Protein AF-A0A9D5QP94-F1 (afdb_monomer)

Radius of gyration: 26.59 Å; Cα contacts (8 Å, |Δi|>4): 94; chains: 1; bounding box: 48×65×77 Å

Secondary structure (DSSP, 8-state):
-----TTHHHHHHHHHHHTTSS-------HHHHHHHHHHHHHHHSTT--HHHHHHHHHHH-HHHHHHHH-S-HHHHHHHHHHHTTSEEE-TTT--EEEHHHHHHHHHH-HHHHHHHHHHHHHHHHHHHHHHHHHHHHHHTT-

Nearest PDB structures (foldseek):
  8pdl-assembly1_A  TM=3.817E-01  e=3.755E+00  Human metapneumovirus CAN97-83
  6r9d-assembly1_B  TM=4.292E-01  e=5.032E+00  Euprosthenops australis

pLDDT: mean 85.74, std 18.52, range [38.12, 98.31]

Structure (mmCIF, N/CA/C/O backbone):
data_AF-A0A9D5QP94-F1
#
_entry.id   AF-A0A9D5QP94-F1
#
loop_
_atom_site.group_PDB
_atom_site.id
_atom_site.type_symbol
_atom_site.label_atom_id
_atom_site.label_alt_id
_atom_site.label_comp_id
_atom_site.label_asym_id
_atom_site.label_entity_id
_atom_site.label_seq_id
_atom_site.pdbx_PDB_ins_code
_atom_site.Cartn_x
_atom_site.Cartn_y
_atom_s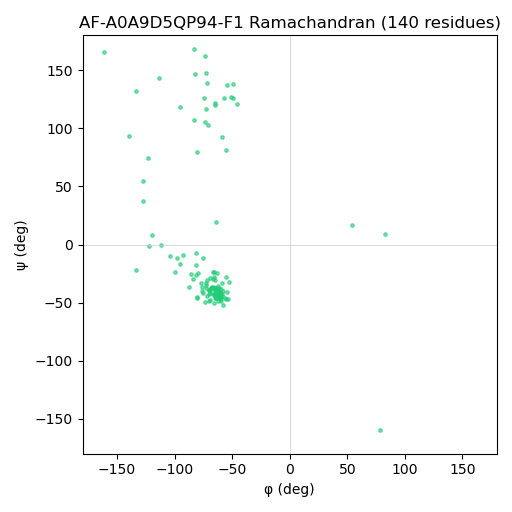ite.Cartn_z
_atom_site.occupancy
_atom_site.B_iso_or_equiv
_atom_site.auth_seq_id
_atom_site.auth_comp_id
_atom_site.auth_asym_id
_atom_site.auth_atom_id
_atom_site.pdbx_PDB_model_num
ATOM 1 N N . MET A 1 1 ? 28.518 31.228 60.395 1.00 38.12 1 MET A N 1
ATOM 2 C CA . MET A 1 1 ? 28.738 29.820 59.999 1.00 38.12 1 MET A CA 1
ATOM 3 C C . MET A 1 1 ? 27.391 29.233 59.613 1.00 38.12 1 MET A C 1
ATOM 5 O O . MET A 1 1 ? 26.636 28.846 60.497 1.00 38.12 1 MET A O 1
ATOM 9 N N . ALA A 1 2 ? 27.045 29.272 58.325 1.00 43.41 2 ALA A N 1
ATOM 10 C CA . ALA A 1 2 ? 25.837 28.619 57.833 1.00 43.41 2 ALA A CA 1
ATOM 11 C C . ALA A 1 2 ? 26.093 27.108 57.840 1.00 43.41 2 ALA A C 1
ATOM 13 O O . ALA A 1 2 ? 27.034 26.630 57.207 1.00 43.41 2 ALA A O 1
ATOM 14 N N . LYS A 1 3 ? 25.328 26.386 58.658 1.00 42.00 3 LYS A N 1
ATOM 15 C CA . LYS A 1 3 ? 25.376 24.930 58.736 1.00 42.00 3 LYS A CA 1
ATOM 16 C C . LYS A 1 3 ? 24.697 24.405 57.476 1.00 42.00 3 LYS A C 1
ATOM 18 O O . LYS A 1 3 ? 23.481 24.495 57.377 1.00 42.00 3 LYS A O 1
ATOM 23 N N . TYR A 1 4 ? 25.473 23.902 56.523 1.00 40.53 4 TYR A N 1
ATOM 24 C CA . TYR A 1 4 ? 24.923 23.058 55.471 1.00 40.53 4 TYR A CA 1
ATOM 25 C C . TYR A 1 4 ? 24.549 21.732 56.123 1.00 40.53 4 TYR A C 1
ATOM 27 O O . TYR A 1 4 ? 25.411 20.942 56.509 1.00 40.53 4 TYR A O 1
ATOM 35 N N . THR A 1 5 ? 23.256 21.550 56.357 1.00 46.00 5 THR A N 1
ATOM 36 C CA . THR A 1 5 ? 22.670 20.283 56.773 1.00 46.00 5 THR A CA 1
ATOM 37 C C . THR A 1 5 ? 22.853 19.287 55.639 1.00 46.00 5 THR A C 1
ATOM 39 O O . THR A 1 5 ? 22.374 19.499 54.530 1.00 46.00 5 THR A O 1
ATOM 42 N N . THR A 1 6 ? 23.526 18.177 55.927 1.00 50.97 6 THR A N 1
ATOM 43 C CA . THR A 1 6 ? 23.792 17.036 55.035 1.00 50.97 6 THR A CA 1
ATOM 44 C C . THR A 1 6 ? 22.520 16.286 54.585 1.00 50.97 6 THR A C 1
ATOM 46 O O . THR A 1 6 ? 22.603 15.130 54.191 1.00 50.97 6 THR A O 1
ATOM 49 N N . GLY A 1 7 ? 21.345 16.920 54.678 1.00 49.78 7 GLY A N 1
ATOM 50 C CA . GLY A 1 7 ? 20.044 16.400 54.255 1.00 49.78 7 GLY A CA 1
ATOM 51 C C . GLY A 1 7 ? 19.579 16.910 52.886 1.00 49.78 7 GLY A C 1
ATOM 52 O O . GLY A 1 7 ? 18.848 16.197 52.219 1.00 49.78 7 GLY A O 1
ATOM 53 N N . ASP A 1 8 ? 20.058 18.066 52.409 1.00 52.78 8 ASP A N 1
ATOM 54 C CA . ASP A 1 8 ? 19.530 18.675 51.168 1.00 52.78 8 ASP A CA 1
ATOM 55 C C . ASP A 1 8 ? 20.111 18.091 49.870 1.00 52.78 8 ASP A C 1
ATOM 57 O O . ASP A 1 8 ? 19.544 18.275 48.794 1.00 52.78 8 ASP A O 1
ATOM 61 N N . LEU A 1 9 ? 21.243 17.381 49.938 1.00 48.38 9 LEU A N 1
ATOM 62 C CA . LEU A 1 9 ? 21.879 16.804 48.744 1.00 48.38 9 LEU A CA 1
ATOM 63 C C . LEU A 1 9 ? 21.211 15.500 48.289 1.00 48.38 9 LEU A C 1
ATOM 65 O O . LEU A 1 9 ? 21.291 15.151 47.116 1.00 48.38 9 LEU A O 1
ATOM 69 N N . CYS A 1 10 ? 20.549 14.778 49.198 1.00 49.72 10 CYS A N 1
ATOM 70 C CA . CYS A 1 10 ? 19.849 13.539 48.856 1.00 49.72 10 CYS A CA 1
ATOM 71 C C . CYS A 1 10 ? 18.508 13.827 48.162 1.00 49.72 10 CYS A C 1
ATOM 73 O O . CYS A 1 10 ? 18.120 13.100 47.250 1.00 49.72 10 CYS A O 1
ATOM 75 N N . ASP A 1 11 ? 17.844 14.920 48.540 1.00 50.56 11 ASP A N 1
ATOM 76 C CA . ASP A 1 11 ? 16.564 15.317 47.950 1.00 50.56 11 ASP A CA 1
ATOM 77 C C . ASP A 1 11 ? 16.748 15.933 46.555 1.00 50.56 11 ASP A C 1
ATOM 79 O O . ASP A 1 11 ? 15.989 15.621 45.638 1.00 50.56 11 ASP A O 1
ATOM 83 N N . THR A 1 12 ? 17.820 16.705 46.337 1.00 50.44 12 THR A N 1
ATOM 84 C CA . THR A 1 12 ? 18.144 17.242 45.001 1.00 50.44 12 THR A CA 1
ATOM 85 C C . THR A 1 12 ? 18.677 16.181 44.037 1.00 50.44 12 THR A C 1
ATOM 87 O O . THR A 1 12 ? 18.353 16.229 42.852 1.00 50.44 12 THR A O 1
ATOM 90 N N . LEU A 1 13 ? 19.437 15.184 44.509 1.00 49.31 13 LEU A N 1
ATOM 91 C CA . LEU A 1 13 ? 19.878 14.071 43.654 1.00 49.31 13 LEU A CA 1
ATOM 92 C C . LEU A 1 13 ? 18.732 13.116 43.286 1.00 49.31 13 LEU A C 1
ATOM 94 O O . LEU A 1 13 ? 18.741 12.568 42.187 1.00 49.31 13 LEU A O 1
ATOM 98 N N . ASN A 1 14 ? 17.729 12.955 44.156 1.00 50.41 14 ASN A N 1
ATOM 99 C CA . ASN A 1 14 ? 16.519 12.206 43.815 1.00 50.41 14 ASN A CA 1
ATOM 100 C C . ASN A 1 14 ? 15.611 12.974 42.844 1.00 50.41 14 ASN A C 1
ATOM 102 O O . ASN A 1 14 ? 15.006 12.343 41.986 1.00 50.41 14 ASN A O 1
ATOM 106 N N . GLN A 1 15 ? 15.544 14.307 42.906 1.00 49.88 15 GLN A N 1
ATOM 107 C CA . GLN A 1 15 ? 14.785 15.093 41.921 1.00 49.88 15 GLN A CA 1
ATOM 108 C C . GLN A 1 15 ? 15.423 15.082 40.530 1.00 49.88 15 GLN A C 1
ATOM 110 O O . GLN A 1 15 ? 14.718 14.893 39.548 1.00 49.88 15 GLN A O 1
ATOM 115 N N . ILE A 1 16 ? 16.755 15.152 40.436 1.00 50.50 16 ILE A N 1
ATOM 116 C CA . ILE A 1 16 ? 17.452 15.056 39.140 1.00 50.50 16 ILE A CA 1
ATOM 117 C C . ILE A 1 16 ? 17.301 13.652 38.512 1.00 50.50 16 ILE A C 1
ATOM 119 O O . ILE A 1 16 ? 17.402 13.512 37.296 1.00 50.50 16 ILE A O 1
ATOM 123 N N . ASN A 1 17 ? 17.038 12.611 39.313 1.00 49.91 17 ASN A N 1
ATOM 124 C CA . ASN A 1 17 ? 16.916 11.232 38.830 1.00 49.91 17 ASN A CA 1
ATOM 125 C C . ASN A 1 17 ? 15.470 10.779 38.544 1.00 49.91 17 ASN A C 1
ATOM 127 O O . ASN A 1 17 ? 15.289 9.783 37.853 1.00 49.91 17 ASN A O 1
ATOM 131 N N . TYR A 1 18 ? 14.442 11.480 39.037 1.00 48.69 18 TYR A N 1
ATOM 132 C CA . TYR A 1 18 ? 13.048 11.177 38.674 1.00 48.69 18 TYR A CA 1
ATOM 133 C C . TYR A 1 18 ? 12.620 11.843 37.363 1.00 48.69 18 TYR A C 1
ATOM 135 O O . TYR A 1 18 ? 11.847 11.247 36.621 1.00 48.69 18 TYR A O 1
ATOM 143 N N . ASP A 1 19 ? 13.193 13.000 37.024 1.00 49.41 19 ASP A N 1
ATOM 144 C CA . ASP A 1 19 ? 12.939 13.665 35.737 1.00 49.41 19 ASP A CA 1
ATOM 145 C C . ASP A 1 19 ? 13.677 12.984 34.563 1.00 49.41 19 ASP A C 1
ATOM 147 O O . ASP A 1 19 ? 13.393 13.262 33.404 1.00 49.41 19 ASP A O 1
ATOM 151 N N . ASN A 1 20 ? 14.609 12.065 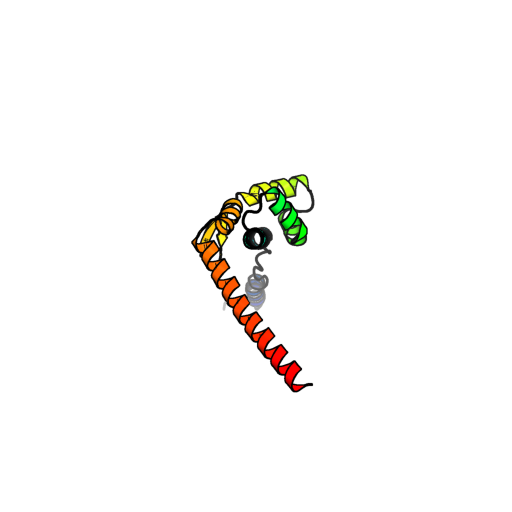34.854 1.00 49.62 20 ASN A N 1
ATOM 152 C CA . ASN A 1 20 ? 15.444 11.365 33.868 1.00 49.62 20 ASN A CA 1
ATOM 153 C C . ASN A 1 20 ? 15.257 9.826 33.874 1.00 49.62 20 ASN A C 1
ATOM 155 O O . ASN A 1 20 ? 16.015 9.114 33.214 1.00 49.62 20 ASN A O 1
ATOM 159 N N . TRP A 1 21 ? 14.265 9.308 34.615 1.00 50.34 21 TRP A N 1
ATOM 160 C CA . TRP A 1 21 ? 13.884 7.880 34.693 1.00 50.34 21 TRP A CA 1
ATOM 161 C C . TRP A 1 21 ? 12.383 7.686 34.429 1.00 50.34 21 TRP A C 1
ATOM 163 O O . TRP A 1 21 ? 11.700 6.865 35.025 1.00 50.34 21 TRP A O 1
ATOM 173 N N . PHE A 1 22 ? 11.846 8.456 33.507 1.00 45.53 22 PHE A N 1
ATOM 174 C CA . PHE A 1 22 ? 10.909 7.949 32.521 1.00 45.53 22 PHE A CA 1
ATOM 175 C C . PHE A 1 22 ? 11.361 8.680 31.275 1.00 45.53 22 PHE A C 1
ATOM 177 O O . PHE A 1 22 ? 11.010 9.836 31.068 1.00 45.53 22 PHE A O 1
ATOM 184 N N . GLY A 1 23 ? 12.242 8.045 30.495 1.00 46.94 23 GLY A N 1
ATOM 185 C CA . GLY A 1 23 ? 12.299 8.422 29.094 1.00 46.94 23 GLY A CA 1
ATOM 186 C C . GLY A 1 23 ? 10.856 8.395 28.617 1.00 46.94 23 GLY A C 1
ATOM 187 O O . GLY A 1 23 ? 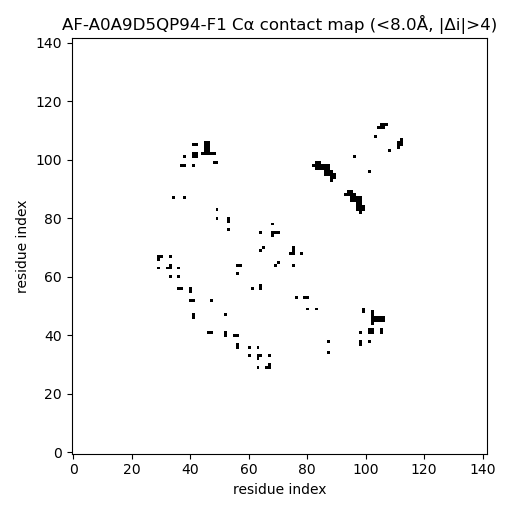10.153 7.420 28.891 1.00 46.94 23 GLY A O 1
ATOM 188 N N . GLU A 1 24 ? 10.394 9.493 28.036 1.00 52.91 24 GLU A N 1
ATOM 189 C CA . GLU A 1 24 ? 9.201 9.501 27.209 1.00 52.91 24 GLU A CA 1
ATOM 190 C C . GLU A 1 24 ? 9.440 8.452 26.108 1.00 52.91 24 GLU A C 1
ATOM 192 O O . GLU A 1 24 ? 9.899 8.759 25.013 1.00 52.91 24 GLU A O 1
ATOM 197 N N . GLU A 1 25 ? 9.222 7.170 26.411 1.00 52.28 25 GLU A N 1
ATOM 198 C CA . GLU A 1 25 ? 8.692 6.249 25.422 1.00 52.28 25 GLU A CA 1
ATOM 199 C C . GLU A 1 25 ? 7.363 6.896 25.059 1.00 52.28 25 GLU A C 1
ATOM 201 O O . GLU A 1 25 ? 6.378 6.764 25.790 1.00 52.28 25 GLU A O 1
ATOM 206 N N . GLU A 1 26 ? 7.385 7.730 24.014 1.00 55.34 26 GLU A N 1
ATOM 207 C CA . GLU A 1 26 ? 6.164 8.185 23.374 1.00 55.34 26 GLU A CA 1
ATOM 208 C C . GLU A 1 26 ? 5.306 6.937 23.199 1.00 55.34 26 GLU A C 1
ATOM 210 O O . GLU A 1 26 ? 5.763 5.932 22.646 1.00 55.34 26 GLU A O 1
ATOM 215 N N . ALA A 1 27 ? 4.113 6.952 23.797 1.00 57.94 27 ALA A N 1
ATOM 216 C CA . ALA A 1 27 ? 3.193 5.839 23.665 1.00 57.94 27 ALA A CA 1
ATOM 217 C 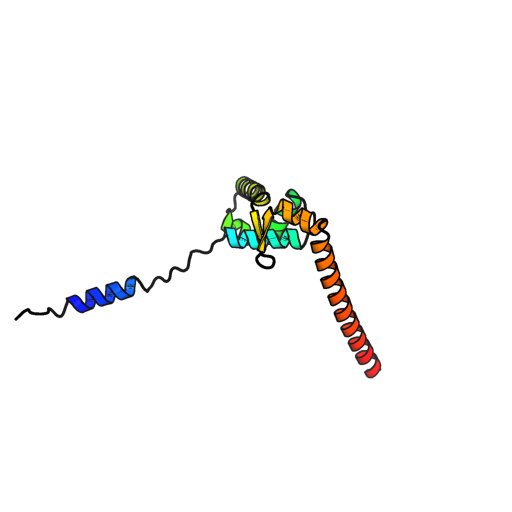C . ALA A 1 27 ? 3.077 5.493 22.168 1.00 57.94 27 ALA A C 1
ATOM 219 O O . ALA A 1 27 ? 3.028 6.428 21.363 1.00 57.94 27 ALA A O 1
ATOM 220 N N . PRO A 1 28 ? 3.061 4.202 21.790 1.00 68.19 28 PRO A N 1
ATOM 221 C CA . PRO A 1 28 ? 3.012 3.817 20.387 1.00 68.19 28 PRO A CA 1
ATOM 222 C C . PRO A 1 28 ? 1.874 4.552 19.679 1.00 68.19 28 PRO A C 1
ATOM 224 O O . PRO A 1 28 ? 0.731 4.530 20.149 1.00 68.19 28 PRO A O 1
ATOM 227 N N . ASP A 1 29 ? 2.182 5.224 18.570 1.00 88.69 29 ASP A N 1
ATOM 228 C CA . ASP A 1 29 ? 1.157 5.852 17.744 1.00 88.69 29 ASP A CA 1
ATOM 229 C C . ASP A 1 29 ? 0.517 4.779 16.859 1.00 88.69 29 ASP A C 1
ATOM 231 O O . ASP A 1 29 ? 0.851 4.602 15.685 1.00 88.69 29 ASP A O 1
ATOM 235 N N . PHE A 1 30 ? -0.405 4.025 17.464 1.00 92.44 30 PHE A N 1
ATOM 236 C CA . PHE A 1 30 ? -1.117 2.924 16.814 1.00 92.44 30 PHE A CA 1
ATOM 237 C C . PHE A 1 30 ? -1.825 3.360 15.520 1.00 92.44 30 PHE A C 1
ATOM 239 O O . PHE A 1 30 ? -1.995 2.557 14.602 1.00 92.44 30 PHE A O 1
ATOM 246 N N . VAL A 1 31 ? -2.220 4.635 15.409 1.00 92.69 31 VAL A N 1
ATOM 247 C CA . VAL A 1 31 ? -2.872 5.165 14.204 1.00 92.69 31 VAL A CA 1
ATOM 248 C C . VAL A 1 31 ? -1.856 5.385 13.084 1.00 92.69 31 VAL A C 1
ATOM 250 O O . VAL A 1 31 ? -2.159 5.086 11.928 1.00 92.69 31 VAL A O 1
ATOM 253 N N . GLU A 1 32 ? -0.655 5.876 13.387 1.00 92.94 32 GLU A N 1
ATOM 254 C CA . GLU A 1 32 ? 0.409 6.015 12.384 1.00 92.94 32 GLU A CA 1
ATOM 255 C C . GLU A 1 32 ? 0.935 4.655 11.899 1.00 92.94 32 GLU A C 1
ATOM 257 O O . GLU A 1 32 ? 1.151 4.470 10.697 1.00 92.94 32 GLU A O 1
ATOM 262 N N . GLU A 1 33 ? 1.045 3.663 12.787 1.00 95.06 33 GLU A N 1
ATOM 263 C CA . GLU A 1 33 ? 1.359 2.280 12.397 1.00 95.06 33 GLU A CA 1
ATOM 264 C C . GLU A 1 33 ? 0.283 1.696 11.469 1.00 95.06 33 GLU A C 1
ATOM 266 O O . GLU A 1 33 ? 0.595 1.131 10.411 1.00 95.06 33 GLU A O 1
ATOM 271 N N . LEU A 1 34 ? -0.997 1.908 11.799 1.00 96.69 34 LEU A N 1
ATOM 272 C CA . LEU A 1 34 ? -2.108 1.506 10.942 1.00 96.69 34 LEU A CA 1
ATOM 273 C C . LEU A 1 34 ? -2.065 2.219 9.584 1.00 96.69 34 LEU A C 1
ATOM 275 O O . LEU A 1 34 ? -2.301 1.578 8.560 1.00 96.69 34 LEU A O 1
ATOM 279 N N . LYS A 1 35 ? -1.733 3.515 9.535 1.00 96.88 35 LYS A N 1
ATOM 280 C CA . LYS A 1 35 ? -1.597 4.272 8.277 1.00 96.88 35 LYS A CA 1
ATOM 281 C C . LYS A 1 35 ? -0.509 3.701 7.370 1.00 96.88 35 LYS A C 1
ATOM 283 O O . LYS A 1 35 ? -0.719 3.605 6.160 1.00 96.88 35 LYS A O 1
ATOM 288 N N . ALA A 1 36 ? 0.625 3.283 7.930 1.00 96.44 36 ALA A N 1
ATOM 289 C CA . ALA A 1 36 ? 1.672 2.614 7.160 1.00 96.44 36 ALA A CA 1
ATOM 290 C C . ALA A 1 36 ? 1.179 1.275 6.574 1.00 96.44 36 ALA A C 1
ATOM 292 O O . ALA A 1 36 ? 1.416 0.982 5.399 1.00 96.44 36 ALA A O 1
ATOM 293 N N . CYS A 1 37 ? 0.426 0.492 7.352 1.00 97.00 37 CYS A N 1
ATOM 294 C CA . CYS A 1 37 ? -0.191 -0.755 6.886 1.00 97.00 37 CYS A CA 1
ATOM 295 C C . CYS A 1 37 ? -1.235 -0.508 5.784 1.00 97.00 37 CYS A C 1
ATOM 297 O O . CYS A 1 37 ? -1.203 -1.133 4.723 1.00 97.00 37 CYS A O 1
ATOM 299 N N . ALA A 1 38 ? -2.106 0.476 5.990 1.00 97.25 38 ALA A N 1
ATOM 300 C CA . ALA A 1 38 ? -3.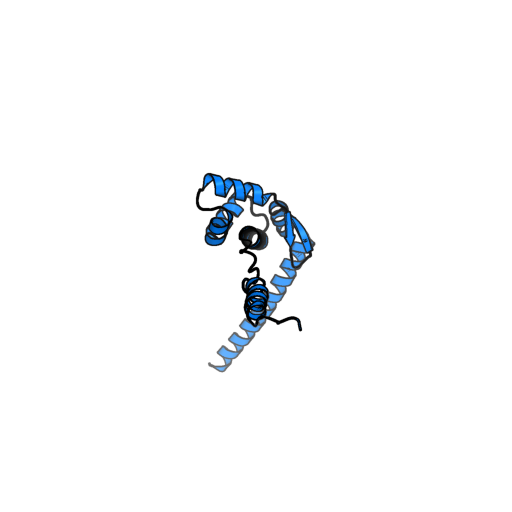080 0.966 5.023 1.00 97.25 38 ALA A CA 1
ATOM 301 C C . ALA A 1 38 ? -2.439 1.378 3.687 1.00 97.25 38 ALA A C 1
ATOM 303 O O . ALA A 1 38 ? -2.981 1.076 2.616 1.00 97.25 38 ALA A O 1
ATOM 304 N N . PHE A 1 39 ? -1.278 2.038 3.742 1.00 97.50 39 PHE A N 1
ATOM 305 C CA . PHE A 1 39 ? -0.5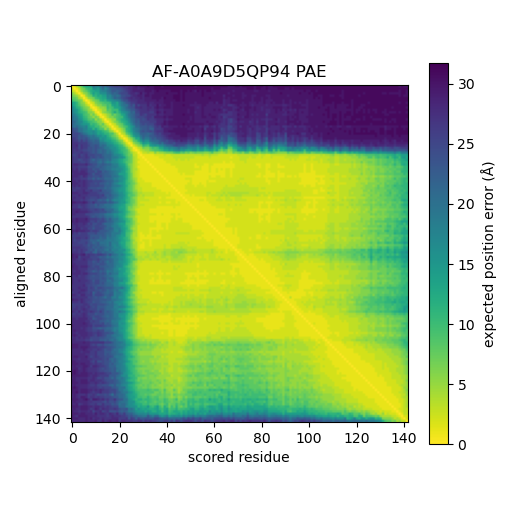33 2.457 2.557 1.00 97.50 39 PHE A CA 1
ATOM 306 C C . PHE A 1 39 ? 0.048 1.262 1.792 1.00 97.50 39 PHE A C 1
ATOM 308 O O . PHE A 1 39 ? 0.029 1.240 0.559 1.00 97.50 39 PHE A O 1
ATOM 315 N N . ASN A 1 40 ? 0.506 0.226 2.500 1.00 96.62 40 ASN A N 1
ATOM 316 C CA . ASN A 1 40 ? 0.976 -1.001 1.860 1.00 96.62 40 ASN A CA 1
ATOM 317 C C . ASN A 1 40 ? -0.126 -1.675 1.037 1.00 96.62 40 ASN A C 1
ATOM 319 O O . ASN A 1 40 ? 0.137 -2.051 -0.105 1.00 96.62 40 ASN A O 1
ATOM 323 N N . ILE A 1 41 ? -1.364 -1.737 1.543 1.00 97.69 41 ILE A N 1
ATOM 324 C CA . ILE A 1 41 ? -2.475 -2.351 0.801 1.00 97.69 41 ILE A CA 1
ATOM 325 C C . ILE A 1 41 ? -2.722 -1.650 -0.540 1.00 97.69 41 ILE A C 1
ATOM 327 O O . ILE A 1 41 ? -2.839 -2.331 -1.558 1.00 97.69 41 ILE A O 1
ATOM 331 N N . VAL A 1 42 ? -2.763 -0.311 -0.582 1.00 96.81 42 VAL A N 1
ATOM 332 C CA . VAL A 1 42 ? -2.984 0.421 -1.849 1.00 96.81 42 VAL A CA 1
ATOM 333 C C . VAL A 1 42 ? -1.800 0.313 -2.812 1.00 96.81 42 VAL A C 1
ATOM 335 O O . VAL A 1 42 ? -1.993 0.351 -4.026 1.00 96.81 42 VAL A O 1
ATOM 338 N N . ARG A 1 43 ? -0.578 0.158 -2.289 1.00 93.81 43 ARG A N 1
ATOM 339 C CA . ARG A 1 43 ? 0.636 -0.044 -3.091 1.00 93.81 43 ARG A CA 1
ATOM 340 C C . ARG A 1 43 ? 0.685 -1.440 -3.713 1.00 93.81 43 ARG A C 1
ATOM 342 O O . ARG A 1 43 ? 1.149 -1.588 -4.841 1.00 93.81 43 ARG A O 1
ATOM 349 N N . GLU A 1 44 ? 0.219 -2.451 -2.986 1.00 93.81 44 GLU A N 1
ATOM 350 C CA . GLU A 1 44 ? 0.178 -3.849 -3.434 1.00 93.81 44 GLU A CA 1
ATOM 351 C C . GLU A 1 44 ? -1.031 -4.157 -4.322 1.00 93.81 44 GLU A C 1
ATOM 353 O O . GLU A 1 44 ? -0.949 -5.033 -5.183 1.00 93.81 44 GLU A O 1
ATOM 358 N N . ASN A 1 45 ? -2.120 -3.401 -4.166 1.00 95.56 45 ASN A N 1
ATOM 359 C CA . ASN A 1 45 ? -3.363 -3.576 -4.912 1.00 95.56 45 ASN A CA 1
ATOM 360 C C . ASN A 1 45 ? -3.746 -2.273 -5.643 1.00 95.56 45 ASN A C 1
ATOM 362 O O . ASN A 1 45 ? -4.666 -1.567 -5.217 1.00 95.56 45 ASN A O 1
ATOM 366 N N . PRO A 1 46 ? -3.057 -1.917 -6.746 1.00 94.50 46 PRO A N 1
ATOM 367 C CA . PRO A 1 46 ? -3.379 -0.717 -7.507 1.00 94.50 46 PRO A CA 1
ATOM 368 C C . PRO A 1 46 ? -4.835 -0.707 -7.987 1.00 94.50 46 PRO A C 1
ATOM 370 O O . PRO A 1 46 ? -5.275 -1.623 -8.682 1.00 94.50 46 PRO A O 1
ATOM 373 N N . GLY A 1 47 ? -5.569 0.359 -7.667 1.00 95.25 47 GLY A N 1
ATOM 374 C CA . GLY A 1 47 ? -6.956 0.542 -8.096 1.00 95.25 47 GLY A CA 1
ATOM 375 C C . GLY A 1 47 ? -7.993 -0.166 -7.225 1.00 95.25 47 GLY A C 1
ATOM 376 O O . GLY A 1 47 ? -9.163 -0.179 -7.606 1.00 95.25 47 GLY A O 1
ATOM 377 N N . ILE A 1 48 ? -7.584 -0.718 -6.077 1.00 97.81 48 ILE A N 1
ATOM 378 C CA . ILE A 1 48 ? -8.486 -1.280 -5.068 1.00 97.81 48 ILE A CA 1
ATOM 379 C C . ILE A 1 48 ? -9.541 -0.255 -4.635 1.00 97.81 48 ILE A C 1
ATOM 381 O O . ILE A 1 48 ? -9.236 0.934 -4.446 1.00 97.81 48 ILE A O 1
ATOM 385 N N . ASP A 1 49 ? -10.785 -0.707 -4.498 1.00 97.56 49 ASP A N 1
ATOM 386 C CA . ASP A 1 49 ? -11.864 0.132 -3.991 1.00 97.56 49 ASP A CA 1
ATOM 387 C C . ASP A 1 49 ? -11.879 0.175 -2.458 1.00 97.56 49 ASP A C 1
ATOM 389 O O . ASP A 1 49 ? -11.202 -0.594 -1.781 1.00 97.56 49 ASP A O 1
ATOM 393 N N . ARG A 1 50 ? -12.660 1.097 -1.887 1.00 97.62 50 ARG A N 1
ATOM 394 C CA . ARG A 1 50 ? -12.715 1.280 -0.432 1.00 97.62 50 ARG A CA 1
ATOM 395 C C . ARG A 1 50 ? -13.146 0.013 0.309 1.00 97.62 50 ARG A C 1
ATOM 397 O O . ARG A 1 50 ? -12.617 -0.257 1.379 1.00 97.62 50 ARG A O 1
ATOM 404 N N . SER A 1 51 ? -14.148 -0.709 -0.194 1.00 97.12 51 SER A N 1
ATOM 405 C CA . SER A 1 51 ? -14.693 -1.870 0.519 1.00 97.12 51 SER A CA 1
ATOM 406 C C . SER A 1 51 ? -13.676 -3.001 0.535 1.00 97.12 51 SER A C 1
ATOM 408 O O . SER A 1 51 ? -13.395 -3.550 1.594 1.00 97.12 51 SER A O 1
ATOM 410 N N . GLU A 1 52 ? -13.090 -3.291 -0.625 1.00 97.75 52 GLU A N 1
ATOM 411 C CA . GLU A 1 52 ? -12.040 -4.298 -0.765 1.00 97.75 52 GLU A CA 1
ATOM 412 C C . GLU A 1 52 ? -10.801 -3.920 0.051 1.00 97.75 52 GLU A C 1
ATOM 414 O O . GLU A 1 52 ? -10.206 -4.776 0.699 1.00 97.75 52 GLU A O 1
ATOM 419 N N . TRP A 1 53 ? -10.436 -2.635 0.081 1.00 98.31 53 TRP A N 1
ATOM 420 C CA . TRP A 1 53 ? -9.315 -2.142 0.879 1.00 98.31 53 TRP A CA 1
ATOM 421 C C . TRP A 1 53 ? -9.552 -2.304 2.384 1.00 98.31 53 TRP A C 1
ATOM 423 O O . TRP A 1 53 ? -8.642 -2.740 3.084 1.00 98.31 53 TRP A O 1
ATOM 433 N N . ILE A 1 54 ? -10.763 -2.021 2.884 1.00 97.50 54 ILE A N 1
ATOM 434 C CA . ILE A 1 54 ? -11.120 -2.259 4.294 1.00 97.50 54 ILE A CA 1
ATOM 435 C C . ILE A 1 54 ? -11.031 -3.752 4.621 1.00 97.50 54 ILE A C 1
ATOM 437 O O . ILE A 1 54 ? -10.418 -4.125 5.623 1.00 97.50 54 ILE A O 1
ATOM 441 N N . ASP A 1 55 ? -11.625 -4.600 3.780 1.00 97.31 55 ASP A N 1
ATOM 442 C CA . ASP A 1 55 ? -11.625 -6.049 3.986 1.00 97.31 55 ASP A CA 1
ATOM 443 C C . ASP A 1 55 ? -10.192 -6.598 4.010 1.00 97.31 55 ASP A C 1
ATOM 445 O O . ASP A 1 55 ? -9.837 -7.399 4.878 1.00 97.31 55 ASP A O 1
ATOM 449 N N . GLU A 1 56 ? -9.344 -6.124 3.099 1.00 97.81 56 GLU A N 1
ATOM 450 C CA . GLU A 1 56 ? -7.954 -6.544 2.996 1.00 97.81 56 GLU A CA 1
ATO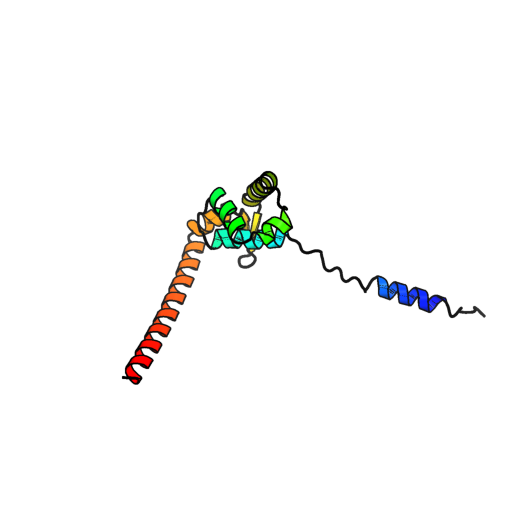M 451 C C . GLU A 1 56 ? -7.098 -6.039 4.162 1.00 97.81 56 GLU A C 1
ATOM 453 O O . GLU A 1 56 ? -6.284 -6.795 4.697 1.00 97.81 56 GLU A O 1
ATOM 458 N N . LEU A 1 57 ? -7.318 -4.803 4.613 1.00 97.12 57 LEU A N 1
ATOM 459 C CA . LEU A 1 57 ? -6.638 -4.229 5.771 1.00 97.12 57 LEU A CA 1
ATOM 460 C C . LEU A 1 57 ? -6.975 -5.002 7.054 1.00 97.12 57 LEU A C 1
ATOM 462 O O . LEU A 1 57 ? -6.069 -5.375 7.793 1.00 97.12 57 LEU A O 1
ATOM 466 N N . ILE A 1 58 ? -8.249 -5.345 7.276 1.00 96.38 58 ILE A N 1
ATOM 467 C CA . ILE A 1 58 ? -8.670 -6.188 8.410 1.00 96.38 58 ILE A CA 1
ATOM 468 C C . ILE A 1 58 ? -8.093 -7.605 8.288 1.00 96.38 58 ILE A C 1
ATOM 470 O O . ILE A 1 58 ? -7.725 -8.219 9.290 1.00 96.38 58 ILE A O 1
ATOM 474 N N . ARG A 1 59 ? -8.014 -8.152 7.070 1.00 96.88 59 ARG A N 1
ATOM 475 C CA . ARG A 1 59 ? -7.505 -9.508 6.828 1.00 96.88 59 ARG A CA 1
ATOM 476 C C . ARG A 1 59 ? -5.997 -9.615 7.054 1.00 96.88 59 ARG A C 1
ATOM 478 O O . ARG A 1 59 ? -5.547 -10.630 7.587 1.00 96.88 59 ARG A O 1
ATOM 485 N N . GLN A 1 60 ? -5.227 -8.633 6.592 1.00 97.44 60 GLN A N 1
ATOM 486 C CA . GLN A 1 60 ? -3.764 -8.650 6.650 1.00 97.44 60 GLN A CA 1
ATOM 487 C C . GLN A 1 60 ? -3.207 -8.076 7.957 1.00 97.44 60 GLN A C 1
ATOM 489 O O . GLN A 1 60 ? -2.229 -8.615 8.471 1.00 97.44 60 GLN A O 1
ATOM 494 N N . TYR A 1 61 ? -3.850 -7.042 8.505 1.00 96.81 61 TYR A N 1
ATOM 495 C CA . TYR A 1 61 ? -3.379 -6.277 9.665 1.00 96.81 61 TYR A CA 1
ATOM 496 C C . TYR A 1 61 ? -4.450 -6.180 10.771 1.00 96.81 61 TYR A C 1
ATOM 498 O O . TYR A 1 61 ? -4.836 -5.085 11.191 1.00 96.81 61 TYR A O 1
ATOM 506 N N . PRO A 1 62 ? -4.997 -7.318 11.249 1.00 96.00 62 PRO A N 1
ATOM 507 C CA . PRO A 1 62 ? -6.066 -7.302 12.245 1.00 96.00 62 PRO A CA 1
ATOM 508 C C . PRO A 1 62 ? -5.618 -6.723 13.592 1.00 96.00 62 PRO A C 1
ATOM 510 O O . PRO A 1 62 ? -6.441 -6.153 14.303 1.00 96.00 62 PRO A O 1
ATOM 513 N N . THR A 1 63 ? -4.344 -6.882 13.958 1.00 96.25 63 THR A N 1
ATOM 514 C CA . THR A 1 63 ? -3.805 -6.408 15.240 1.00 96.25 63 THR A CA 1
ATOM 515 C C . THR A 1 63 ? -3.746 -4.887 15.256 1.00 96.25 63 THR A C 1
A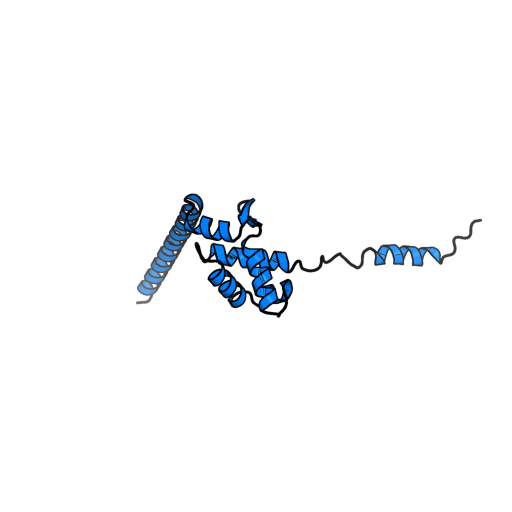TOM 517 O O . THR A 1 63 ? -4.287 -4.268 16.160 1.00 96.25 63 THR A O 1
ATOM 520 N N . GLU A 1 64 ? -3.203 -4.290 14.200 1.00 97.31 64 GLU A N 1
ATOM 521 C CA . GLU A 1 64 ? -3.038 -2.846 14.042 1.00 97.31 64 GLU A CA 1
ATOM 522 C C . GLU A 1 64 ? -4.399 -2.138 13.986 1.00 97.31 64 GLU A C 1
ATOM 524 O O . GLU A 1 64 ? -4.590 -1.085 14.591 1.00 97.31 64 GLU A O 1
ATOM 529 N N . VAL A 1 65 ? -5.387 -2.749 13.319 1.00 95.31 65 VAL A N 1
ATOM 530 C CA . VAL A 1 65 ? -6.769 -2.245 13.313 1.00 95.31 65 VAL A CA 1
ATOM 531 C C . VAL A 1 65 ? -7.369 -2.257 14.721 1.00 95.31 65 VAL A C 1
ATOM 533 O O . VAL A 1 65 ? -8.025 -1.292 15.119 1.00 95.31 65 VAL A O 1
ATOM 536 N N . VAL A 1 66 ? -7.160 -3.335 15.481 1.00 95.12 66 VAL A N 1
ATOM 537 C CA . VAL A 1 66 ? -7.692 -3.464 16.845 1.00 95.12 66 VAL A CA 1
ATOM 538 C C . VAL A 1 66 ? -6.987 -2.528 17.820 1.00 95.12 66 VAL A C 1
ATOM 540 O O . VAL A 1 66 ? -7.655 -1.938 18.668 1.00 95.12 66 VAL A O 1
ATOM 543 N N . ASP A 1 67 ? -5.678 -2.359 17.691 1.00 94.56 67 ASP A N 1
ATOM 544 C CA . ASP A 1 67 ? -4.898 -1.470 18.547 1.00 94.56 67 ASP A CA 1
ATOM 545 C C . ASP A 1 67 ? -5.277 0.002 18.312 1.00 94.56 67 ASP A C 1
ATOM 547 O O . ASP A 1 67 ? -5.383 0.772 19.267 1.00 94.56 67 ASP A O 1
ATOM 551 N N . ALA A 1 68 ? -5.578 0.383 17.064 1.00 93.94 68 ALA A N 1
ATOM 552 C CA . ALA A 1 68 ? -5.988 1.744 16.719 1.00 93.94 68 ALA A CA 1
ATOM 553 C C . ALA A 1 68 ? -7.471 2.049 17.012 1.00 93.94 68 ALA A C 1
ATOM 555 O O . ALA A 1 68 ? -7.787 3.113 17.548 1.00 93.94 68 ALA A O 1
ATOM 556 N N . TYR A 1 69 ? -8.397 1.151 16.649 1.00 93.56 69 TYR A N 1
ATOM 557 C CA . TYR A 1 69 ? -9.846 1.429 16.647 1.00 93.56 69 TYR A CA 1
ATOM 558 C C . TYR A 1 69 ? -10.681 0.483 17.520 1.00 93.56 69 TYR A C 1
ATOM 560 O O . TYR A 1 69 ? -11.896 0.653 17.648 1.00 93.56 69 TYR A O 1
ATOM 568 N N . GLY A 1 70 ? -10.055 -0.502 18.161 1.00 92.62 70 GLY A N 1
ATOM 569 C CA . GLY A 1 70 ? -10.733 -1.476 19.004 1.00 92.62 70 GLY A CA 1
ATOM 570 C C . GLY A 1 70 ? -11.431 -2.584 18.213 1.00 92.62 70 GLY A C 1
ATOM 571 O O . GLY A 1 70 ? -11.111 -2.892 17.072 1.00 92.62 70 GLY A O 1
ATOM 572 N N . THR A 1 71 ? -12.394 -3.246 18.855 1.00 93.94 71 THR A N 1
ATOM 573 C CA . THR A 1 71 ? -12.999 -4.492 18.342 1.00 93.94 71 THR A CA 1
ATOM 574 C C . THR A 1 71 ? -14.454 -4.347 17.904 1.00 93.94 71 THR A C 1
ATOM 576 O O . THR A 1 71 ? -15.058 -5.331 17.480 1.00 93.94 71 THR A O 1
ATOM 579 N N . ASN A 1 72 ? -15.043 -3.152 18.015 1.00 95.31 72 ASN A N 1
ATOM 580 C CA . ASN A 1 72 ? -16.452 -2.923 17.707 1.00 95.31 72 ASN A CA 1
ATOM 581 C C . ASN A 1 72 ? -16.658 -2.713 16.192 1.00 95.31 72 ASN A C 1
ATOM 583 O O . ASN A 1 72 ? -16.316 -1.644 15.685 1.00 95.31 72 ASN A O 1
ATOM 587 N N . PRO A 1 73 ? -17.239 -3.673 15.444 1.00 92.56 73 PRO A N 1
ATOM 588 C CA . PRO A 1 73 ? -17.178 -3.642 13.982 1.00 92.56 73 PRO A CA 1
ATOM 589 C C . PRO A 1 73 ? -17.818 -2.409 13.317 1.00 92.56 73 PRO A C 1
ATOM 591 O O . PRO A 1 73 ? -17.210 -1.876 12.393 1.00 92.56 73 PRO A O 1
ATOM 594 N N . PRO A 1 74 ? -18.996 -1.903 13.746 1.00 93.88 74 PRO A N 1
ATOM 595 C CA . PRO A 1 74 ? -19.573 -0.687 13.171 1.00 93.88 74 PRO A CA 1
ATOM 596 C C . PRO A 1 74 ? -18.713 0.565 13.370 1.00 93.88 74 PRO A C 1
ATOM 598 O O . PRO A 1 74 ? -18.683 1.421 12.490 1.00 93.88 74 PRO A O 1
ATOM 601 N N . GLU A 1 75 ? -18.031 0.679 14.513 1.00 94.25 75 GLU A N 1
ATOM 602 C CA . GLU A 1 75 ? -17.140 1.807 14.805 1.00 94.25 75 GLU A CA 1
ATOM 603 C C . GLU A 1 75 ? -15.855 1.680 13.991 1.00 94.25 75 GLU A C 1
ATOM 605 O O . GLU A 1 75 ? -15.524 2.597 13.249 1.00 94.25 75 GLU A O 1
ATOM 610 N N . VAL A 1 76 ? -15.217 0.506 14.014 1.00 95.00 76 VAL A N 1
ATOM 611 C CA . VAL A 1 76 ? -14.018 0.213 13.214 1.00 95.00 76 VAL A CA 1
ATOM 612 C C . VAL A 1 76 ? -14.271 0.472 11.727 1.00 95.00 76 VAL A C 1
ATOM 614 O O . VAL A 1 76 ? -13.489 1.158 11.079 1.00 95.00 76 VAL A O 1
ATOM 617 N N . PHE A 1 77 ? -15.387 -0.011 11.175 1.00 94.25 77 PHE A N 1
ATOM 618 C CA . PHE A 1 77 ? -15.705 0.193 9.760 1.00 94.25 77 PHE A CA 1
ATOM 619 C C . PHE A 1 77 ? -15.908 1.674 9.410 1.00 94.25 77 PHE A C 1
ATOM 621 O O . PHE A 1 77 ? -15.518 2.117 8.326 1.00 94.25 77 PHE A O 1
ATOM 628 N N . LYS A 1 78 ? -16.523 2.445 10.315 1.00 95.81 78 LYS A N 1
ATOM 629 C CA . LYS A 1 78 ? -16.690 3.887 10.145 1.00 95.81 78 LYS A CA 1
ATOM 630 C C . LYS A 1 78 ? -15.332 4.593 10.166 1.00 95.81 78 LYS A C 1
ATOM 632 O O . LYS A 1 78 ? -15.050 5.335 9.234 1.00 95.81 78 LYS A O 1
ATOM 637 N N . GLU A 1 79 ? -14.494 4.334 11.167 1.00 96.88 79 GLU A N 1
ATOM 638 C CA . GLU A 1 79 ? -13.174 4.968 11.284 1.00 96.88 79 GLU A CA 1
ATOM 639 C C . GLU A 1 79 ? -12.256 4.592 10.111 1.00 96.88 79 GLU A C 1
ATOM 641 O O . GLU A 1 79 ? -11.582 5.455 9.563 1.00 96.88 79 GLU A O 1
ATOM 646 N N . LEU A 1 80 ? -12.300 3.345 9.627 1.00 96.69 80 LEU A N 1
ATOM 647 C CA . LEU A 1 80 ? -11.578 2.940 8.414 1.00 96.69 80 LEU A CA 1
ATOM 648 C C . LEU A 1 80 ? -12.134 3.608 7.147 1.00 96.69 80 LEU A C 1
ATOM 650 O O . LEU A 1 80 ? -11.376 3.972 6.249 1.00 96.69 80 LEU A O 1
ATOM 654 N N . SER A 1 81 ? -13.452 3.802 7.064 1.00 96.75 81 SER A N 1
ATOM 655 C CA . SER A 1 81 ? -14.058 4.550 5.956 1.00 96.75 81 SER A CA 1
ATOM 656 C C . SER A 1 81 ? -13.640 6.019 5.962 1.00 96.75 81 SER A C 1
ATOM 658 O O . SER A 1 81 ? -13.441 6.583 4.888 1.00 96.75 81 SER A O 1
ATOM 660 N N . ASP A 1 82 ? -13.505 6.620 7.145 1.00 97.06 82 ASP A N 1
ATOM 661 C CA . ASP A 1 82 ? -12.997 7.980 7.320 1.00 97.06 82 ASP A CA 1
ATOM 662 C C . ASP A 1 82 ? -11.488 8.027 6.977 1.00 97.06 82 ASP A C 1
ATOM 664 O O . ASP A 1 82 ? -11.052 8.913 6.239 1.00 97.06 82 ASP A O 1
ATOM 668 N N . LEU A 1 83 ? -10.709 7.020 7.405 1.00 96.94 83 LEU A N 1
ATOM 669 C CA . LEU A 1 83 ? -9.279 6.866 7.106 1.00 96.94 83 LEU A CA 1
ATOM 670 C C . LEU A 1 83 ? -9.000 6.813 5.603 1.00 96.94 83 LEU A C 1
ATOM 672 O O . LEU A 1 83 ? -8.044 7.431 5.154 1.00 96.94 83 LEU A O 1
ATOM 676 N N . TRP A 1 84 ? -9.835 6.133 4.815 1.00 98.06 84 TRP A N 1
ATOM 677 C CA . TRP A 1 84 ? -9.682 6.031 3.356 1.00 98.06 84 TRP A CA 1
ATOM 678 C C . TRP A 1 84 ? -9.547 7.391 2.645 1.00 98.06 84 TRP A C 1
ATOM 680 O O . TRP A 1 84 ? -8.842 7.519 1.638 1.00 98.06 84 TRP A O 1
ATOM 690 N N . GLU A 1 85 ? -10.207 8.415 3.185 1.00 97.69 85 GLU A N 1
ATOM 691 C CA . GLU A 1 85 ? -10.186 9.779 2.654 1.00 97.69 85 GLU A CA 1
ATOM 692 C C . GLU A 1 85 ? -9.090 10.651 3.292 1.00 97.69 85 GLU A C 1
ATOM 694 O O . GLU A 1 85 ? -8.838 11.761 2.819 1.00 97.69 85 GLU A O 1
ATOM 699 N N . MET A 1 86 ? -8.415 10.171 4.343 1.00 95.69 86 MET A N 1
ATOM 700 C CA . MET A 1 86 ? -7.339 10.905 5.008 1.00 95.69 86 MET A CA 1
ATOM 701 C C . MET A 1 86 ? -6.067 10.941 4.171 1.00 95.69 86 MET A C 1
ATOM 703 O O . MET A 1 86 ? -5.724 9.991 3.467 1.00 95.69 86 MET A O 1
ATOM 707 N N . GLU A 1 87 ? -5.340 12.046 4.308 1.00 96.19 87 GLU A N 1
ATOM 708 C CA . GLU A 1 87 ? -4.043 12.248 3.679 1.00 96.19 87 GLU A CA 1
ATOM 709 C C . GLU A 1 87 ? -2.959 11.393 4.342 1.00 96.19 87 GLU A C 1
ATOM 711 O O . GLU A 1 87 ? -2.863 11.288 5.567 1.00 96.19 87 GLU A O 1
ATOM 716 N N . TYR A 1 88 ? -2.102 10.833 3.500 1.00 96.31 88 TYR A N 1
ATOM 717 C CA . TYR A 1 88 ? -0.901 10.117 3.878 1.00 96.31 88 TYR A CA 1
ATOM 718 C C . TYR A 1 88 ? 0.265 10.600 3.017 1.00 96.31 88 TYR A C 1
ATOM 720 O O . TYR A 1 88 ? 0.150 10.700 1.788 1.00 96.31 88 TYR A O 1
ATOM 728 N N . THR A 1 89 ? 1.384 10.908 3.672 1.00 96.31 89 THR A N 1
ATOM 729 C CA . THR A 1 89 ? 2.628 11.281 2.997 1.00 96.31 89 THR A CA 1
ATOM 730 C C . THR A 1 89 ? 3.497 10.048 2.863 1.00 96.31 89 THR A C 1
ATOM 732 O O . THR A 1 89 ? 3.912 9.474 3.864 1.00 96.31 89 THR A O 1
ATOM 735 N N . ASP A 1 90 ? 3.791 9.670 1.625 1.00 94.31 90 ASP A N 1
ATOM 736 C CA . ASP A 1 90 ? 4.722 8.587 1.349 1.00 94.31 90 ASP A CA 1
ATOM 737 C C . ASP A 1 90 ? 6.129 8.988 1.837 1.00 94.31 90 ASP A C 1
ATOM 739 O O . ASP A 1 90 ? 6.671 9.998 1.365 1.00 94.31 90 ASP A O 1
ATOM 743 N N . PRO A 1 91 ? 6.738 8.238 2.774 1.00 91.38 91 PRO A N 1
ATOM 744 C CA . PRO A 1 91 ? 8.052 8.566 3.313 1.00 91.38 91 PRO A CA 1
ATOM 745 C C . PRO A 1 91 ? 9.177 8.469 2.274 1.00 91.38 91 PRO A C 1
ATOM 747 O O . PRO A 1 91 ? 10.203 9.124 2.455 1.00 91.38 91 PRO A O 1
ATOM 750 N N . GLU A 1 92 ? 9.010 7.690 1.197 1.00 89.38 92 GLU A N 1
ATOM 751 C CA . GLU A 1 92 ? 10.033 7.547 0.152 1.00 89.38 92 GLU A CA 1
ATOM 752 C C . GLU A 1 92 ? 10.008 8.720 -0.831 1.00 89.38 92 GLU A C 1
ATOM 754 O O . GLU A 1 92 ? 11.050 9.273 -1.187 1.00 89.38 92 GLU A O 1
ATOM 759 N N . THR A 1 93 ? 8.815 9.105 -1.292 1.00 88.62 93 THR A N 1
ATOM 760 C CA . THR A 1 93 ? 8.667 10.135 -2.332 1.00 88.62 93 THR A CA 1
ATOM 761 C C . THR A 1 93 ? 8.359 11.526 -1.783 1.00 88.62 93 THR A C 1
ATOM 763 O O . THR A 1 93 ? 8.414 12.499 -2.539 1.00 88.62 93 THR A O 1
ATOM 766 N N . HIS A 1 94 ? 8.018 11.636 -0.494 1.00 92.19 94 HIS A N 1
ATOM 767 C CA . HIS A 1 94 ? 7.519 12.847 0.172 1.00 92.19 94 HIS A CA 1
ATOM 768 C C . HIS A 1 94 ? 6.300 13.485 -0.512 1.00 92.19 94 HIS A C 1
ATOM 770 O O . HIS A 1 94 ? 5.972 14.651 -0.275 1.00 92.19 94 HIS A O 1
ATOM 776 N N . LYS A 1 95 ? 5.618 12.733 -1.380 1.00 92.25 95 LYS A N 1
ATOM 777 C CA . LYS A 1 95 ? 4.342 13.132 -1.965 1.00 92.25 95 LYS A CA 1
ATOM 778 C C . LYS A 1 95 ? 3.237 12.813 -0.967 1.00 92.25 95 LYS A C 1
ATOM 780 O O . LYS A 1 95 ? 3.313 11.826 -0.242 1.00 92.25 95 LYS A O 1
ATOM 785 N N . TRP A 1 96 ? 2.203 13.638 -0.957 1.00 94.94 96 TRP A N 1
ATOM 786 C CA . TRP A 1 96 ? 1.016 13.437 -0.137 1.00 94.94 96 TRP A CA 1
ATOM 787 C C . TRP A 1 96 ? -0.187 13.171 -1.039 1.00 94.94 96 TRP A C 1
ATOM 789 O O . TRP A 1 96 ? -0.296 13.733 -2.132 1.00 94.94 96 TRP A O 1
ATOM 799 N N . ASN A 1 97 ? -1.069 12.284 -0.595 1.00 96.81 97 ASN A N 1
ATOM 800 C CA . ASN A 1 97 ? -2.352 12.001 -1.234 1.00 96.81 97 ASN A CA 1
ATOM 801 C C . ASN A 1 97 ? -3.275 11.303 -0.227 1.00 96.81 97 ASN A C 1
ATOM 803 O O . ASN A 1 97 ? -2.791 10.813 0.791 1.00 96.81 97 ASN A O 1
ATOM 807 N N . SER A 1 98 ? -4.577 11.209 -0.499 1.00 97.69 98 SER A N 1
ATOM 808 C CA . SER A 1 98 ? -5.438 10.315 0.289 1.00 97.69 98 SER A CA 1
ATOM 809 C C . SER A 1 98 ? -5.188 8.850 -0.063 1.00 97.69 98 SER A C 1
ATOM 811 O O . SER A 1 98 ? -4.648 8.570 -1.134 1.00 97.69 98 SER A O 1
ATOM 813 N N . PHE A 1 99 ? -5.600 7.890 0.772 1.00 97.69 99 PHE A N 1
ATOM 814 C CA . PHE A 1 99 ? -5.504 6.467 0.397 1.00 97.69 99 PHE A CA 1
ATOM 815 C C . PHE A 1 99 ? -6.311 6.158 -0.872 1.00 97.69 99 PHE A C 1
ATOM 817 O O . PHE A 1 99 ? -5.813 5.470 -1.766 1.00 97.69 99 PHE A O 1
ATOM 824 N N . ALA A 1 100 ? -7.486 6.778 -1.024 1.00 97.69 100 ALA A N 1
ATOM 825 C CA . ALA A 1 100 ? -8.247 6.758 -2.272 1.00 97.69 100 ALA A CA 1
ATOM 826 C C . ALA A 1 100 ? -7.438 7.284 -3.469 1.00 97.69 100 ALA A C 1
ATOM 828 O O . ALA A 1 100 ? -7.415 6.686 -4.552 1.00 97.69 100 ALA A O 1
ATOM 829 N N . GLY A 1 101 ? -6.750 8.408 -3.275 1.00 97.50 101 GLY A N 1
ATOM 830 C CA . GLY A 1 101 ? -5.897 9.011 -4.287 1.00 97.50 101 GLY A CA 1
ATOM 831 C C . GLY A 1 101 ? -4.671 8.160 -4.615 1.00 97.50 101 GLY A C 1
ATOM 832 O O . GLY A 1 101 ? -4.323 8.038 -5.788 1.00 97.50 101 GLY A O 1
ATOM 833 N N . TRP A 1 102 ? -4.062 7.521 -3.617 1.00 97.31 102 TRP A N 1
ATOM 834 C CA . TRP A 1 102 ? -2.944 6.597 -3.775 1.00 97.31 102 TRP A CA 1
ATOM 835 C C . TRP A 1 102 ? -3.334 5.348 -4.558 1.00 97.31 102 TRP A C 1
ATOM 837 O O . TRP A 1 102 ? -2.638 5.001 -5.511 1.00 97.31 102 TRP A O 1
ATOM 847 N N . SER A 1 103 ? -4.477 4.734 -4.238 1.00 97.12 103 SER A N 1
ATOM 848 C CA . SER A 1 103 ? -5.020 3.602 -5.002 1.00 97.12 103 SER A CA 1
AT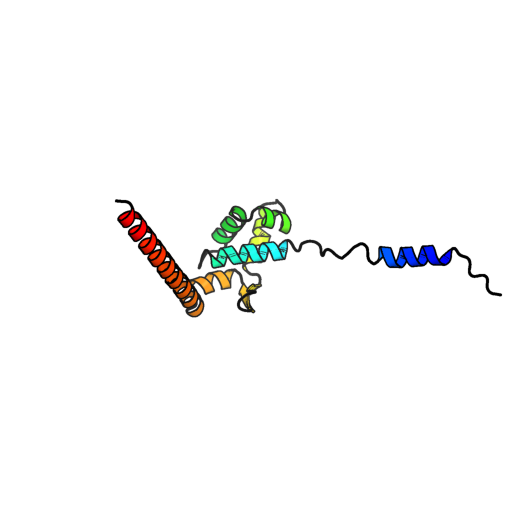OM 849 C C . SER A 1 103 ? -5.148 3.948 -6.490 1.00 97.12 103 SER A C 1
ATOM 851 O O . SER A 1 103 ? -4.656 3.223 -7.361 1.00 97.12 103 SER A O 1
ATOM 853 N N . LYS A 1 104 ? -5.714 5.122 -6.800 1.00 96.94 104 LYS A N 1
ATOM 854 C CA . LYS A 1 104 ? -5.827 5.610 -8.179 1.00 96.94 104 LYS A CA 1
ATOM 855 C C . LYS A 1 104 ? -4.470 5.939 -8.808 1.00 96.94 104 LYS A C 1
ATOM 857 O O . LYS A 1 104 ? -4.261 5.634 -9.984 1.00 96.94 104 LYS A O 1
ATOM 862 N N . TYR A 1 105 ? -3.572 6.578 -8.062 1.00 95.69 105 TYR A N 1
ATOM 863 C CA . TYR A 1 105 ? -2.234 6.945 -8.524 1.00 95.69 105 TYR A CA 1
ATOM 864 C C . TYR A 1 105 ? -1.464 5.704 -8.972 1.00 95.69 105 TYR A C 1
ATOM 866 O O . TYR A 1 105 ? -1.034 5.643 -10.121 1.00 95.69 105 TYR A O 1
ATOM 874 N N . PHE A 1 106 ? -1.392 4.670 -8.131 1.00 95.00 106 PHE A N 1
ATOM 875 C CA . PHE A 1 106 ? -0.682 3.438 -8.475 1.00 95.00 106 PHE A CA 1
ATOM 876 C C . PHE A 1 106 ? -1.294 2.694 -9.667 1.00 95.00 106 PHE A C 1
ATOM 878 O O . PHE A 1 106 ? -0.578 1.958 -10.344 1.00 95.00 106 PHE A O 1
ATOM 885 N N . ALA A 1 107 ? -2.587 2.884 -9.943 1.00 94.62 107 ALA A N 1
ATOM 886 C CA . ALA A 1 107 ? -3.268 2.252 -11.071 1.00 94.62 107 ALA A CA 1
ATOM 887 C C . ALA A 1 107 ? -3.146 3.017 -12.397 1.00 94.62 107 ALA A C 1
ATOM 889 O O . ALA A 1 107 ? -3.314 2.419 -13.460 1.00 94.62 107 ALA A O 1
ATOM 890 N N . THR A 1 108 ? -2.938 4.337 -12.362 1.00 93.94 108 THR A N 1
ATOM 891 C CA . THR A 1 108 ? -3.140 5.185 -13.554 1.00 93.94 108 THR A CA 1
ATOM 892 C C . THR A 1 108 ? -2.030 6.180 -13.839 1.00 93.94 108 THR A C 1
ATOM 894 O O . THR A 1 108 ? -1.917 6.630 -14.981 1.00 93.94 108 THR A O 1
ATOM 897 N N . ASP A 1 109 ? -1.223 6.546 -12.845 1.00 95.12 109 ASP A N 1
ATOM 898 C CA . ASP A 1 109 ? -0.199 7.560 -13.032 1.00 95.12 109 ASP A CA 1
ATOM 899 C C . ASP A 1 109 ? 0.983 6.999 -13.845 1.00 95.12 109 ASP A C 1
ATOM 901 O O . ASP A 1 109 ? 1.543 5.961 -13.480 1.00 95.12 109 ASP A O 1
ATOM 905 N N . PRO A 1 110 ? 1.384 7.651 -14.953 1.00 91.56 110 PRO A N 1
ATOM 906 C CA . PRO A 1 110 ? 2.461 7.150 -15.800 1.00 91.56 110 PRO A CA 1
ATOM 907 C C . PRO A 1 110 ? 3.804 6.984 -15.086 1.00 91.56 110 PRO A C 1
ATOM 909 O O . PRO A 1 110 ? 4.551 6.072 -15.442 1.00 91.56 110 PRO A O 1
ATOM 912 N N . ASP A 1 111 ? 4.127 7.840 -14.110 1.00 88.88 111 ASP A N 1
ATOM 913 C CA . ASP A 1 111 ? 5.383 7.722 -13.368 1.00 88.88 111 ASP A CA 1
ATOM 914 C C . ASP A 1 111 ? 5.326 6.510 -12.432 1.00 88.88 111 ASP A C 1
ATOM 916 O O . ASP A 1 111 ? 6.249 5.698 -12.438 1.00 88.88 111 ASP A O 1
ATOM 920 N N . ALA A 1 112 ? 4.209 6.313 -11.723 1.00 88.81 112 ALA A N 1
ATOM 921 C CA . ALA A 1 112 ? 4.003 5.131 -10.882 1.00 88.81 112 ALA A CA 1
ATOM 922 C C . ALA A 1 112 ? 4.081 3.822 -11.685 1.00 88.81 112 ALA A C 1
ATOM 924 O O . ALA A 1 112 ? 4.738 2.864 -11.273 1.00 88.81 112 ALA A O 1
ATOM 925 N N . LEU A 1 113 ? 3.439 3.787 -12.856 1.00 91.56 113 LEU A N 1
ATOM 926 C CA . LEU A 1 113 ? 3.458 2.628 -13.749 1.00 91.56 113 LEU A CA 1
ATOM 927 C C . LEU A 1 113 ? 4.854 2.368 -14.324 1.00 91.56 113 LEU A C 1
ATOM 929 O O . LEU A 1 113 ? 5.252 1.210 -14.470 1.00 91.56 113 LEU A O 1
ATOM 933 N N . ARG A 1 114 ? 5.615 3.424 -14.638 1.00 92.19 114 ARG A N 1
ATOM 934 C CA . ARG A 1 114 ? 7.008 3.289 -15.081 1.00 92.19 114 ARG A CA 1
ATOM 935 C C . ARG A 1 114 ? 7.877 2.699 -13.975 1.00 92.19 114 ARG A C 1
ATOM 937 O O . ARG A 1 114 ? 8.601 1.746 -14.243 1.00 92.19 114 ARG A O 1
ATOM 944 N N . ASP A 1 115 ? 7.753 3.192 -12.747 1.00 89.12 115 ASP A N 1
ATOM 945 C CA . ASP A 1 115 ? 8.524 2.680 -11.611 1.00 89.12 115 ASP A CA 1
ATOM 946 C C . ASP A 1 115 ? 8.204 1.200 -11.333 1.00 89.12 115 ASP A C 1
ATOM 948 O O . ASP A 1 115 ? 9.105 0.400 -11.067 1.00 89.12 115 ASP A O 1
ATOM 952 N N . GLN A 1 116 ? 6.932 0.799 -11.442 1.00 88.81 116 GLN A N 1
ATOM 953 C CA . GLN A 1 116 ? 6.525 -0.609 -11.346 1.00 88.81 116 GLN A CA 1
ATOM 954 C C . GLN A 1 116 ? 7.137 -1.460 -12.467 1.00 88.81 116 GLN A C 1
ATOM 956 O O . GLN A 1 116 ? 7.650 -2.551 -12.204 1.00 88.81 116 GLN A O 1
ATOM 961 N N . LEU A 1 117 ? 7.114 -0.965 -13.708 1.00 93.00 117 LEU A N 1
ATOM 962 C CA . LEU A 1 117 ? 7.697 -1.649 -14.861 1.00 93.00 117 LEU A CA 1
ATOM 963 C C . LEU A 1 117 ? 9.211 -1.834 -14.702 1.00 93.00 117 LEU A C 1
ATOM 965 O O . LEU A 1 117 ? 9.727 -2.914 -14.989 1.00 93.00 117 LEU A O 1
ATOM 969 N N . ASP A 1 118 ? 9.917 -0.816 -14.218 1.00 94.44 118 ASP A N 1
ATOM 970 C CA . ASP A 1 118 ? 11.360 -0.878 -13.992 1.00 94.44 118 ASP A CA 1
ATOM 971 C C . ASP A 1 118 ? 11.714 -1.911 -12.912 1.00 94.44 118 ASP A C 1
ATOM 973 O O . ASP A 1 118 ? 12.589 -2.755 -13.133 1.00 94.44 118 ASP A O 1
ATOM 977 N N . ARG A 1 119 ? 10.973 -1.939 -11.792 1.00 89.88 119 ARG A N 1
ATOM 978 C CA . ARG A 1 119 ? 11.134 -2.965 -10.743 1.00 89.88 119 ARG A CA 1
ATOM 979 C C . ARG A 1 119 ? 10.849 -4.376 -11.272 1.00 89.88 119 ARG A C 1
ATOM 981 O O . ARG A 1 119 ? 11.606 -5.305 -10.987 1.00 89.88 119 ARG A O 1
ATOM 988 N N . ALA A 1 120 ? 9.788 -4.548 -12.063 1.00 93.44 120 ALA A N 1
ATOM 989 C CA . ALA A 1 120 ? 9.437 -5.840 -12.653 1.00 93.44 120 ALA A CA 1
ATOM 990 C C . ALA A 1 120 ? 10.509 -6.333 -13.639 1.00 93.44 120 ALA A C 1
ATOM 992 O O . ALA A 1 120 ? 10.896 -7.501 -13.601 1.00 93.44 120 ALA A O 1
ATOM 993 N N . ASN A 1 121 ? 11.028 -5.442 -14.486 1.00 96.44 121 ASN A N 1
ATOM 994 C CA . ASN A 1 121 ? 12.094 -5.762 -15.434 1.00 96.44 121 ASN A CA 1
ATOM 995 C C . ASN A 1 121 ? 13.382 -6.191 -14.729 1.00 96.44 121 ASN A C 1
ATOM 997 O O . ASN A 1 121 ? 14.030 -7.139 -15.174 1.00 96.44 121 ASN A O 1
ATOM 1001 N N . GLU A 1 122 ? 13.752 -5.526 -13.634 1.00 96.69 122 GLU A N 1
ATOM 1002 C CA . GLU A 1 122 ? 14.931 -5.920 -12.865 1.00 96.69 122 GLU A CA 1
ATOM 1003 C C . GLU A 1 122 ? 14.748 -7.307 -12.242 1.00 96.69 122 GLU A C 1
ATOM 1005 O O . GLU A 1 122 ? 15.610 -8.173 -12.393 1.00 96.69 122 GLU A O 1
ATOM 1010 N N . ARG A 1 123 ? 13.571 -7.588 -11.670 1.00 95.75 123 ARG A N 1
ATOM 1011 C CA . ARG A 1 123 ? 13.278 -8.916 -11.119 1.00 95.75 123 ARG A CA 1
ATOM 1012 C C . ARG A 1 123 ? 13.317 -10.022 -12.177 1.00 95.75 123 ARG A C 1
ATOM 1014 O O . ARG A 1 123 ? 13.784 -11.123 -11.891 1.00 95.75 123 ARG A O 1
ATOM 1021 N N . ILE A 1 124 ? 12.850 -9.745 -13.396 1.00 97.19 124 ILE A N 1
ATOM 1022 C CA . ILE A 1 124 ? 12.953 -10.688 -14.522 1.00 97.19 124 ILE A CA 1
ATOM 1023 C C . ILE A 1 124 ? 14.424 -11.007 -14.818 1.00 97.19 124 ILE A C 1
ATOM 1025 O O . ILE A 1 124 ? 14.770 -12.180 -14.950 1.00 97.19 124 ILE A O 1
ATOM 1029 N N . ARG A 1 125 ? 15.305 -9.998 -14.856 1.00 97.12 125 ARG A N 1
ATOM 1030 C CA . ARG A 1 125 ? 16.746 -10.208 -15.096 1.00 97.12 125 ARG A CA 1
ATOM 1031 C C . ARG A 1 125 ? 17.397 -11.065 -14.015 1.00 97.12 125 ARG A C 1
ATOM 1033 O O . ARG A 1 125 ? 18.184 -11.954 -14.340 1.00 97.12 125 ARG A O 1
ATOM 1040 N N . GLU A 1 126 ? 17.073 -10.811 -12.749 1.00 96.88 126 GLU A N 1
ATOM 1041 C CA . GLU A 1 126 ? 17.566 -11.614 -11.625 1.00 96.88 126 GLU A CA 1
ATOM 1042 C C . GLU A 1 126 ? 17.145 -13.081 -11.763 1.00 96.88 126 GLU A C 1
ATOM 1044 O O . GLU A 1 126 ? 17.979 -13.985 -11.682 1.00 96.88 126 GLU A O 1
ATOM 1049 N N . LEU A 1 127 ? 15.859 -13.320 -12.034 1.00 96.88 127 LEU A N 1
ATOM 1050 C CA . LEU A 1 127 ? 15.320 -14.667 -12.205 1.00 96.88 127 LEU A CA 1
ATOM 1051 C C . LEU A 1 127 ? 15.937 -15.384 -13.411 1.00 96.88 127 LEU A C 1
ATOM 1053 O O . LEU A 1 127 ? 16.260 -16.569 -13.318 1.00 96.88 127 LEU A O 1
ATOM 1057 N N . ASP A 1 128 ? 16.162 -14.684 -14.523 1.00 97.69 128 ASP A N 1
ATOM 1058 C CA . ASP A 1 128 ? 16.844 -15.246 -15.690 1.00 97.69 128 ASP A CA 1
ATOM 1059 C C . ASP A 1 128 ? 18.280 -15.679 -15.356 1.00 97.69 128 ASP A C 1
ATOM 1061 O O . ASP A 1 128 ? 18.720 -16.762 -15.767 1.00 97.69 128 ASP A O 1
ATOM 1065 N N . ALA A 1 129 ? 19.002 -14.882 -14.562 1.00 96.94 129 ALA A N 1
ATOM 1066 C CA . ALA A 1 129 ? 20.345 -15.220 -14.097 1.00 96.94 129 ALA A CA 1
ATOM 1067 C C . ALA A 1 129 ? 20.339 -16.445 -13.164 1.00 96.94 129 ALA A C 1
ATOM 1069 O O . ALA A 1 129 ? 21.155 -17.360 -13.332 1.00 96.94 129 ALA A O 1
ATOM 1070 N N . GLU A 1 130 ? 19.392 -16.513 -12.223 1.00 97.19 130 GLU A N 1
ATOM 1071 C CA . GLU A 1 130 ? 19.211 -17.669 -11.338 1.00 97.19 130 GLU A CA 1
ATOM 1072 C C . GLU A 1 130 ? 18.902 -18.945 -12.134 1.00 97.19 130 GLU A C 1
ATOM 1074 O O . GLU A 1 130 ? 19.531 -19.990 -11.927 1.00 97.19 130 GLU A O 1
ATOM 1079 N N . VAL A 1 131 ? 17.978 -18.864 -13.095 1.00 97.12 131 VAL A N 1
ATOM 1080 C CA . VAL A 1 131 ? 17.607 -19.986 -13.965 1.00 97.12 131 VAL A CA 1
ATOM 1081 C C . VAL A 1 131 ? 18.805 -20.454 -14.792 1.00 97.12 131 VAL A C 1
ATOM 1083 O O . VAL A 1 131 ? 19.028 -21.665 -14.909 1.00 97.12 131 VAL A O 1
ATOM 1086 N N . ALA A 1 132 ? 19.601 -19.538 -15.348 1.00 96.38 132 ALA A N 1
ATOM 1087 C CA . ALA A 1 132 ? 20.809 -19.880 -16.095 1.00 96.38 132 ALA A CA 1
ATOM 1088 C C . ALA A 1 132 ? 21.836 -20.612 -15.214 1.00 96.38 132 ALA A C 1
ATOM 1090 O O . ALA A 1 132 ? 22.355 -21.664 -15.605 1.00 96.38 132 ALA A O 1
ATOM 1091 N N . HIS A 1 133 ? 22.073 -20.114 -13.998 1.00 95.44 133 HIS A N 1
ATOM 1092 C CA . HIS A 1 133 ? 22.976 -20.742 -13.036 1.00 95.44 133 HIS A CA 1
ATOM 1093 C C . HIS A 1 133 ? 22.503 -22.150 -12.630 1.00 95.44 133 HIS A C 1
ATOM 1095 O O . HIS A 1 133 ? 23.291 -23.102 -12.613 1.00 95.44 133 HIS A O 1
ATOM 1101 N N . LEU A 1 134 ? 21.206 -22.323 -12.354 1.00 96.31 134 LEU A N 1
ATOM 1102 C CA . LEU A 1 134 ? 20.633 -23.626 -12.006 1.00 96.31 134 LEU A CA 1
ATOM 1103 C C . LEU A 1 134 ? 20.732 -24.630 -13.159 1.00 96.31 134 LEU A C 1
ATOM 1105 O O . LEU A 1 134 ? 21.084 -25.788 -12.920 1.00 96.31 134 LEU A O 1
ATOM 1109 N N . LYS A 1 135 ? 20.488 -24.195 -14.402 1.00 95.56 135 LYS A N 1
ATOM 1110 C CA . LYS A 1 135 ? 20.655 -25.033 -15.601 1.00 95.56 135 LYS A CA 1
ATOM 1111 C C . LYS A 1 135 ? 22.100 -25.509 -15.759 1.00 95.56 135 LYS A C 1
ATOM 1113 O O . LYS A 1 135 ? 22.314 -26.706 -15.944 1.00 95.56 135 LYS A O 1
ATOM 1118 N N . ALA A 1 136 ? 23.081 -24.617 -15.610 1.00 94.75 136 ALA A N 1
ATOM 1119 C CA . ALA A 1 136 ? 24.499 -24.979 -15.677 1.00 94.75 136 ALA A CA 1
ATOM 1120 C C . ALA A 1 136 ? 24.889 -25.996 -14.587 1.00 94.75 136 ALA A C 1
ATOM 1122 O O . ALA A 1 136 ? 25.589 -26.971 -14.859 1.00 94.75 136 ALA A O 1
ATOM 1123 N N . ARG A 1 137 ? 24.374 -25.823 -13.362 1.00 95.00 137 ARG A N 1
ATOM 1124 C CA . ARG A 1 137 ? 24.613 -26.747 -12.240 1.00 95.00 137 ARG A CA 1
ATOM 1125 C C . ARG A 1 137 ? 23.991 -28.130 -12.442 1.00 95.00 137 ARG A C 1
ATOM 1127 O O . ARG A 1 137 ? 24.489 -29.103 -11.884 1.00 95.00 137 ARG A O 1
ATOM 1134 N N . LEU A 1 138 ? 22.884 -28.228 -13.173 1.00 92.81 138 LEU A N 1
ATOM 1135 C CA . LEU A 1 138 ? 22.279 -29.516 -13.520 1.00 92.81 138 LEU A CA 1
ATOM 1136 C C . LEU A 1 138 ? 23.075 -30.222 -14.620 1.00 92.81 138 LEU A C 1
ATOM 1138 O O . LEU A 1 138 ? 23.321 -31.419 -14.511 1.00 92.81 138 LEU A O 1
ATOM 1142 N N . GLN A 1 139 ? 23.530 -29.480 -15.633 1.00 89.69 139 GLN A N 1
ATOM 1143 C CA . GLN A 1 139 ? 24.343 -30.021 -16.726 1.00 89.69 139 GLN A CA 1
ATOM 1144 C C . GLN A 1 139 ? 25.719 -30.519 -16.269 1.00 89.69 139 GLN A C 1
ATOM 1146 O O . GLN A 1 139 ? 26.250 -31.437 -16.875 1.00 89.69 139 GLN A O 1
ATOM 1151 N N . SER A 1 140 ? 26.293 -29.958 -15.201 1.00 84.81 140 SER A N 1
ATOM 1152 C CA . SER A 1 140 ? 27.560 -30.439 -14.631 1.00 84.81 140 SER A CA 1
ATOM 1153 C C . SER A 1 140 ? 27.420 -31.650 -13.700 1.00 84.81 140 SER A C 1
ATOM 1155 O O . SER A 1 140 ? 28.430 -32.192 -13.253 1.00 84.81 140 SER A O 1
ATOM 1157 N N . LYS A 1 141 ? 26.186 -32.057 -13.372 1.00 76.88 141 LYS A N 1
ATOM 1158 C CA . LYS A 1 141 ? 25.882 -33.195 -12.489 1.00 76.88 141 LYS A CA 1
ATOM 1159 C C . LYS A 1 141 ? 25.401 -34.451 -13.226 1.00 76.88 141 LYS A C 1
ATOM 1161 O O . LYS A 1 141 ? 25.261 -35.480 -12.567 1.00 76.88 141 LYS A O 1
ATOM 1166 N N . GLY A 1 142 ? 25.104 -34.357 -14.523 1.00 58.81 142 GLY A N 1
ATOM 1167 C CA . GLY A 1 142 ? 24.753 -35.488 -15.393 1.00 58.81 142 GLY A CA 1
ATOM 1168 C C . GLY A 1 142 ? 25.937 -35.900 -16.248 1.00 58.81 142 GLY A C 1
ATOM 1169 O O . GLY A 1 142 ? 26.102 -37.122 -16.439 1.00 58.81 142 GLY A O 1
#

Sequence (142 aa):
MAKYTTGDLCDTLNQINYDNWFGEEEAPDFVEELKACAFNIVRENPGIDRSEWIDELIRQYPTEVVDAYGTNPPEVFKELSDLWEMEYTDPETHKWNSFAGWSKYFATDPDALRDQLDRANERIRELDAEVAHLKARLQSKG

Mean predicted aligned error: 11.19 Å

Foldseek 3Di:
DDDPDPPPVVVVVVVVVVVVPPDCPPDDPLVVVLLVLLLVLLLVQAQDDLVRSLVVSCVPPVPSLCVNQNDDVVRSSVVSSVQQQDWDQDPVPRDIDGSVVSSPCCHDPPVNVVVVVVVVVVVVVVVVVVVVVVVVVVVVVD

Solvent-accessible surface area (backbone atoms only — not comparable to full-atom values): 8122 Å² total; per-residue (Å²): 134,85,80,82,64,92,63,60,64,61,57,52,55,50,53,64,49,58,76,68,68,58,73,81,70,70,72,81,58,37,58,60,56,33,50,55,53,52,50,48,53,27,70,76,36,51,53,56,51,72,69,60,45,52,54,47,43,52,70,76,39,48,64,42,48,33,69,51,56,45,85,51,64,76,59,33,53,48,54,51,59,55,49,38,69,37,75,48,65,42,85,89,77,70,49,71,39,23,49,60,50,42,6,45,37,52,56,65,35,68,66,49,45,47,55,52,48,53,54,52,52,52,52,50,54,54,49,51,52,51,52,51,52,52,52,54,56,50,66,76,72,111

=== Feature glossary ===
The features interleaved in this record are:

— What the protein is —

Sequence gives the chain of amino acids in standard one-letter code (A=alanine, C=cysteine, …, Y=tyrosine), read N→C. It is the only feature that is directly encoded by the gene; all structural features are derived from the folded form of this sequence.

Database cross-references. InterPro integrates a dozen domain/family signature databases into unified entries with residue-range hits. GO terms attach function/process/location labels with evidence codes. CATH codes position the fold in a four-level structural taxonomy. Organism is the NCBI-taxonomy species name.

— Where its atoms are —

Atomic coordinates in PDBx/mmCIF format — the same representation the Protein Data Bank distributes. Each line of the _atom_site loop places one backbone atom in Cartesian space (units: ångströms, origin: arbitrary).

The six renders are orthographic views along the three Cartesian axes in both directions. Representation (cartoon, sticks, or surface) and color scheme (sequence-rainbow or by-chain) vary across proteins so the training set covers all the common visualization conventions.

— Local backbone conformation —

Eight-state secondary structure (DSSP): H is the canonical α-helix, G the tighter 3₁₀-helix, I the wider π-helix; E/B are β-structure, T and S are turns and bends, and '-' is everything else. DSSP derives these from the pattern of main-chain N–H···O=C hydrogen bonds, not from the sequence.

P-SEA three-state annotation labels each residue as helix, strand, or coil based purely on the geometry of the Cα trace. It serves as a fallback when the full backbone (and thus DSSP) is unavailable.

The φ/ψ torsion pair specifies the backbone conformation at each residue. φ rotates about the N–Cα bond, ψ about the Cα–C bond. Steric clashes forbid most of the (φ, ψ) plane — the allowed regions (α-helix basin, β-sheet basin, left-handed helix) are the Ramachandran-allowed regions.

— Global shape and packing —

The geometric summary reports three shape descriptors. Rg (radius of gyration) measures how spread out the Cα atoms are about their centre of mass; compact globular proteins have small Rg, elongated or unfolded ones large. Cα contacts (<8 Å, |i−j|>4) count long-range residue pairs in spatial proximity — high for tightly packed folds, near zero for rods or random coil. The bounding-box extents give the protein's footprint along x, y, z in Å.

Solvent-accessible surface area (SASA) is the area in Å² traced out by the centre of a 1.4 Å probe sphere (a water molecule) rolled over the protein's van der Waals surface (Shrake–Rupley / Lee–Richards construction). Buried residues have near-zero SASA; fully exposed residues can exceed 200 Å². The total SASA scales roughly with the number of surface residues.

The contact map is a binary N×N matrix image: pixel (i, j) is dark where Cα_i and Cα_j are within 8 Å and |i−j|>4. Because the |i−j|>4 filter removes local helical contacts, off-diagonal stripes parallel to the main diagonal indicate parallel β-sheets; stripes perpendicular to it indicate antiparallel β-sheets. The Ramachandran plot scatters every residue's (φ, ψ) pair against the sterically allowed regions. The PAE heatmap renders the predicted-aligned-error matrix.

— Structural neighborhood —

3Di is Foldseek's structural alphabet. Each residue is assigned one of twenty discrete states based on how its Cα sits relative to its spatial (not sequential) neighbors. Aligning 3Di strings finds structural homologs roughly as well as full 3D superposition, but orders of magnitude faster.

Nearest PDB neighbors are the top structural matches found by Foldseek when searching this structure against the entire Protein Data Bank. Each hit reports a TM-score (0 to 1; >0.5 almost always implies the same fold) and an E-value. These are *structural* homologs — they may share no detectable sequence similarity.

— Confidence and disorder —

For AlphaFold models, the B-factor field carries pLDDT — the model's own estimate of local accuracy on a 0–100 scale. Regions with pLDDT<50 should be treated as essentially unmodeled; they often correspond to intrinsically disordered segments.

Crystallographic B-factors measure how much each atom's electron density is smeared out, in Å². They rise in mobile loops and surface residues and fall in the buried interior. In AlphaFold models this column is repurposed to hold pLDDT instead.

Predicted aligned error is AlphaFold's pairwise confidence. Unlike pLDDT (per-residue), PAE is per-residue-pair and captures whether two parts of the structure are correctly placed relative to each other. Units are ångströms of expected positional error.